Protein AF-A0AAW1L8Z1-F1 (afdb_monomer)

Mean predicted aligned error: 15.98 Å

Sequence (174 aa):
MNKLFKYNIVTLIELVESKPCLWNKTADCFKDKIEKQKAWKEVYTFLEEDFPQKEKKEQQKIGETITGKWQNIRDSFVKSLKKKSGQAAKKKYLYHDNLTFLLKVVQSDDTESSTDDSQNEQHSQINEPQDEDEVEVEIEVQAQRNVAAKLKDLKRGGKQQKNLDYKKKSIKEF

Nearest PDB structures (foldseek):
  6zpt-assembly3_C  TM=2.379E-01  e=3.835E+00  Homo sapiens

Organism: Popillia japonica (NCBI:txid7064)

Secondary structure (DSSP, 8-state):
------S-HHHHHHHHHT-HHHH-TTSGGGT-HHHHHHHHHHHHHHH-TTGGGS-HHHHHHHHHHHHHHHHHHHHHHHHHH---TTS--PPPPTTTTTTGGGHHHHHHHTS-------------------THHHHHHHHHHHHHHHHHHHHHHHHHGGGSSTTSSTTSSSSS--

Structure (mmCIF, N/CA/C/O backbone):
data_AF-A0AAW1L8Z1-F1
#
_entry.id   AF-A0AAW1L8Z1-F1
#
loop_
_atom_site.group_PDB
_atom_site.id
_atom_site.type_symbol
_atom_site.label_atom_id
_atom_site.label_alt_id
_atom_site.label_comp_id
_atom_site.label_asym_id
_atom_site.label_entity_id
_atom_site.label_seq_id
_atom_site.pdbx_PDB_ins_code
_atom_site.Cartn_x
_atom_site.Cartn_y
_atom_site.Cartn_z
_atom_site.occupancy
_atom_site.B_iso_or_equiv
_atom_site.auth_seq_id
_atom_site.auth_comp_id
_atom_site.auth_asym_id
_atom_site.auth_atom_id
_atom_site.pdbx_PDB_model_num
ATOM 1 N N . MET A 1 1 ? 12.489 -0.133 21.090 1.00 37.78 1 MET A N 1
ATOM 2 C CA . MET A 1 1 ? 11.663 -1.362 21.108 1.00 37.78 1 MET A CA 1
ATOM 3 C C . MET A 1 1 ? 11.164 -1.583 19.701 1.00 37.78 1 MET A C 1
ATOM 5 O O . MET A 1 1 ? 10.383 -0.767 19.224 1.00 37.78 1 MET A O 1
ATOM 9 N N . ASN A 1 2 ? 11.648 -2.634 19.048 1.00 42.09 2 ASN A N 1
ATOM 10 C CA . ASN A 1 2 ? 11.263 -2.974 17.683 1.00 42.09 2 ASN A CA 1
ATOM 11 C C . ASN A 1 2 ? 9.777 -3.331 17.694 1.00 42.09 2 ASN A C 1
ATOM 13 O O . ASN A 1 2 ? 9.375 -4.335 18.286 1.00 42.09 2 ASN A O 1
ATOM 17 N N . LYS A 1 3 ? 8.945 -2.455 17.128 1.00 58.81 3 LYS A N 1
ATOM 18 C CA . LYS A 1 3 ? 7.532 -2.760 16.926 1.00 58.81 3 LYS A CA 1
ATOM 19 C C . LYS A 1 3 ? 7.454 -3.723 15.757 1.00 58.81 3 LYS A C 1
ATOM 21 O O . LYS A 1 3 ? 7.476 -3.294 14.609 1.00 58.81 3 LYS A O 1
ATOM 26 N N . LEU A 1 4 ? 7.354 -5.008 16.080 1.00 73.94 4 LEU A N 1
ATOM 27 C CA . LEU A 1 4 ? 7.049 -6.039 15.103 1.00 73.94 4 LEU A CA 1
ATOM 28 C C . LEU A 1 4 ? 5.794 -5.621 14.330 1.00 73.94 4 LEU A C 1
ATOM 30 O O . LEU A 1 4 ? 4.753 -5.319 14.926 1.00 73.94 4 LEU A O 1
ATOM 34 N N . PHE A 1 5 ? 5.908 -5.561 13.006 1.00 85.56 5 PHE A N 1
ATOM 35 C CA . PHE A 1 5 ? 4.777 -5.238 12.152 1.00 85.56 5 PHE A CA 1
ATOM 36 C C . PHE A 1 5 ? 3.727 -6.344 12.283 1.00 85.56 5 PHE A C 1
ATOM 38 O O . PHE A 1 5 ? 3.989 -7.501 11.970 1.00 85.56 5 PHE A O 1
ATOM 45 N N . LYS A 1 6 ? 2.542 -5.994 12.793 1.00 88.25 6 LYS A N 1
ATOM 46 C CA . LYS A 1 6 ? 1.531 -6.987 13.186 1.00 88.25 6 LYS A CA 1
ATOM 47 C C . LYS A 1 6 ? 0.782 -7.640 12.019 1.00 88.25 6 LYS A C 1
ATOM 49 O O . LYS A 1 6 ? 0.063 -8.607 12.245 1.00 88.25 6 LYS A O 1
ATOM 54 N N . TYR A 1 7 ? 0.910 -7.112 10.802 1.00 90.75 7 TYR A N 1
ATOM 55 C CA . TYR A 1 7 ? 0.156 -7.573 9.635 1.00 90.75 7 TYR A CA 1
ATOM 56 C C . TYR A 1 7 ? 1.010 -8.429 8.700 1.00 90.75 7 TYR A C 1
ATOM 58 O O . TYR A 1 7 ? 2.231 -8.290 8.645 1.00 90.75 7 TYR A O 1
ATOM 66 N N . ASN A 1 8 ? 0.357 -9.282 7.910 1.00 91.50 8 ASN A N 1
ATOM 67 C CA . ASN A 1 8 ? 1.044 -10.074 6.899 1.00 91.50 8 ASN A CA 1
ATOM 68 C C . ASN A 1 8 ? 1.530 -9.176 5.746 1.00 91.50 8 ASN A C 1
ATOM 70 O O . ASN A 1 8 ? 0.738 -8.499 5.088 1.00 91.50 8 ASN A O 1
ATOM 74 N N . ILE A 1 9 ? 2.841 -9.189 5.499 1.00 92.38 9 ILE A N 1
ATOM 75 C CA . ILE A 1 9 ? 3.482 -8.360 4.473 1.00 92.38 9 ILE A CA 1
ATOM 76 C C . ILE A 1 9 ? 3.023 -8.750 3.063 1.00 92.38 9 ILE A C 1
ATOM 78 O O . ILE A 1 9 ? 2.773 -7.868 2.247 1.00 92.38 9 ILE A O 1
ATOM 82 N N . VAL A 1 10 ? 2.867 -10.044 2.778 1.00 92.94 10 VAL A N 1
ATOM 83 C CA . VAL A 1 10 ? 2.411 -10.520 1.463 1.00 92.94 10 VAL A CA 1
ATOM 84 C C . VAL A 1 10 ? 1.003 -10.003 1.178 1.00 92.94 10 VAL A C 1
ATOM 86 O O . VAL A 1 10 ? 0.771 -9.433 0.117 1.00 92.94 10 VAL A O 1
ATOM 89 N N . THR A 1 11 ? 0.104 -10.079 2.163 1.00 93.69 11 THR A N 1
ATOM 90 C CA . THR A 1 11 ? -1.257 -9.535 2.046 1.00 93.69 11 THR A CA 1
ATOM 91 C C . THR A 1 11 ? -1.250 -8.024 1.807 1.00 93.69 11 THR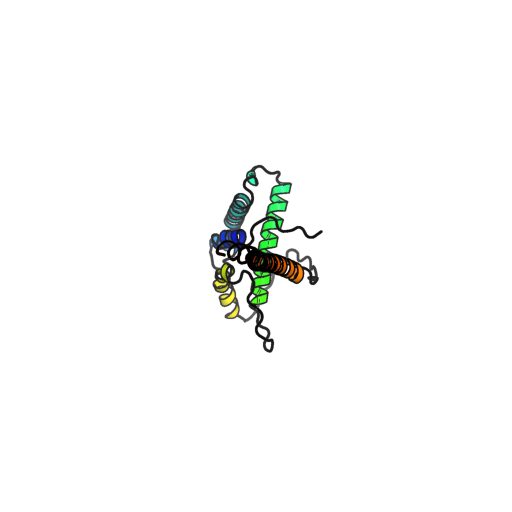 A C 1
ATOM 93 O O . THR A 1 11 ? -2.002 -7.534 0.970 1.00 93.69 11 THR A O 1
ATOM 96 N N . LEU A 1 12 ? -0.382 -7.269 2.491 1.00 94.94 12 LEU A N 1
ATOM 97 C CA . LEU A 1 12 ? -0.225 -5.836 2.224 1.00 94.94 12 LEU A CA 1
ATOM 98 C C . LEU A 1 12 ? 0.200 -5.577 0.769 1.00 94.94 12 LEU A C 1
ATOM 100 O O . LEU A 1 12 ? -0.365 -4.697 0.122 1.00 94.94 12 LEU A O 1
ATOM 104 N N . ILE A 1 13 ? 1.172 -6.336 0.255 1.00 94.56 13 ILE A N 1
ATOM 105 C CA . ILE A 1 13 ? 1.664 -6.180 -1.120 1.00 94.56 13 ILE A CA 1
ATOM 106 C C . ILE A 1 13 ? 0.547 -6.465 -2.131 1.00 94.56 13 ILE A C 1
ATOM 108 O O . ILE A 1 13 ? 0.326 -5.641 -3.014 1.00 94.56 13 ILE A O 1
ATOM 112 N N . GLU A 1 14 ? -0.196 -7.561 -1.969 1.00 94.25 14 GLU A N 1
ATOM 113 C CA . GLU A 1 14 ? -1.307 -7.942 -2.858 1.00 94.25 14 GLU A CA 1
ATOM 114 C C . GLU A 1 14 ? -2.431 -6.890 -2.867 1.00 94.25 14 GLU A C 1
ATOM 116 O O . GLU A 1 14 ? -2.956 -6.517 -3.921 1.00 94.25 14 GLU A O 1
ATOM 121 N N . LEU A 1 15 ? -2.781 -6.348 -1.695 1.00 94.88 15 LEU A N 1
ATOM 122 C CA . LEU A 1 15 ? -3.788 -5.292 -1.587 1.00 94.88 15 LEU A CA 1
ATOM 123 C C . LEU A 1 15 ? -3.347 -4.012 -2.296 1.00 94.88 15 LEU A C 1
ATOM 125 O O . LEU A 1 15 ? -4.159 -3.380 -2.976 1.00 94.88 15 LEU A O 1
ATOM 129 N N . VAL A 1 16 ? -2.078 -3.625 -2.154 1.00 94.12 16 VAL A N 1
ATOM 130 C CA . VAL A 1 16 ? -1.540 -2.446 -2.837 1.00 94.12 16 VAL A CA 1
ATOM 131 C C . VAL A 1 16 ? -1.437 -2.690 -4.341 1.00 94.12 16 VAL A C 1
ATOM 133 O O . VAL A 1 16 ? -1.832 -1.816 -5.109 1.00 94.12 16 VAL A O 1
ATOM 136 N N . GLU A 1 17 ? -0.996 -3.872 -4.777 1.00 93.94 17 GLU A N 1
ATOM 137 C CA . GLU A 1 17 ? -0.937 -4.263 -6.191 1.00 93.94 17 GLU A CA 1
ATOM 138 C C . GLU A 1 17 ? -2.296 -4.078 -6.880 1.00 93.94 17 GLU A C 1
ATOM 140 O O . GLU A 1 17 ? -2.368 -3.448 -7.938 1.00 93.94 17 GLU A O 1
ATOM 145 N N . SER A 1 18 ? -3.383 -4.512 -6.227 1.00 93.25 18 SER A N 1
ATOM 146 C CA . SER A 1 18 ? -4.757 -4.375 -6.738 1.00 93.25 18 SER A CA 1
ATOM 147 C C . SER A 1 18 ? -5.228 -2.924 -6.935 1.00 93.25 18 SER A C 1
ATOM 149 O O . SER A 1 18 ? -6.221 -2.680 -7.623 1.00 93.25 18 SER A O 1
ATOM 151 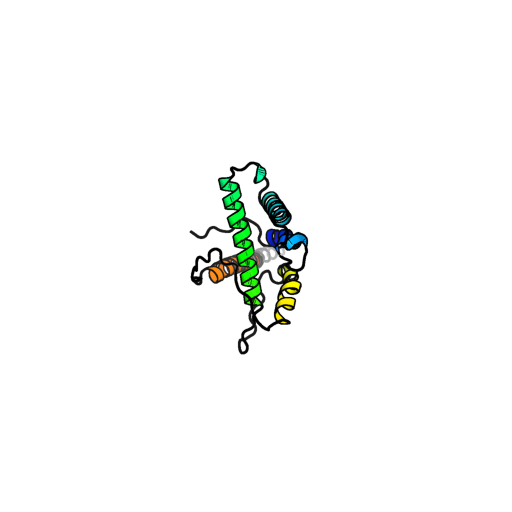N N . LYS A 1 19 ? -4.529 -1.947 -6.343 1.00 92.94 19 LYS A N 1
ATOM 152 C CA . LYS A 1 19 ? -4.896 -0.526 -6.308 1.00 92.94 19 LYS A CA 1
ATOM 153 C C . LYS A 1 19 ? -3.839 0.325 -7.029 1.00 92.94 19 LYS A C 1
ATOM 155 O O . LYS A 1 19 ? -2.976 0.922 -6.379 1.00 92.94 19 LYS A O 1
ATOM 160 N N . PRO A 1 20 ? -3.907 0.459 -8.369 1.00 89.44 20 PRO A N 1
ATOM 161 C CA . PRO A 1 20 ? -2.894 1.173 -9.153 1.00 89.44 20 PRO A CA 1
ATOM 162 C C . PRO A 1 20 ? -2.737 2.650 -8.767 1.00 89.44 20 PRO A C 1
ATOM 164 O O . PRO A 1 20 ? -1.646 3.193 -8.909 1.00 89.44 20 PRO A O 1
ATOM 167 N N . CYS A 1 21 ? -3.757 3.292 -8.188 1.00 90.94 21 CYS A N 1
ATOM 168 C CA . CYS A 1 21 ? -3.655 4.663 -7.672 1.00 90.94 21 CYS A CA 1
ATOM 169 C C . CYS A 1 21 ? -2.586 4.832 -6.576 1.00 90.94 21 CYS A C 1
ATOM 171 O O . CYS A 1 21 ? -2.119 5.948 -6.347 1.00 90.94 21 CYS A O 1
ATOM 173 N N . LEU A 1 22 ? -2.171 3.748 -5.908 1.00 91.25 22 LEU A N 1
ATOM 174 C CA . LEU A 1 22 ? -1.185 3.786 -4.827 1.00 91.25 22 LEU A CA 1
ATOM 175 C C . LEU A 1 22 ? 0.264 3.687 -5.314 1.00 91.25 22 LEU A C 1
ATOM 177 O O . LEU A 1 22 ? 1.163 4.247 -4.682 1.00 91.25 22 LEU A O 1
ATOM 181 N N . TRP A 1 23 ? 0.509 2.988 -6.422 1.00 89.88 23 TRP A N 1
ATOM 182 C CA . TRP A 1 23 ? 1.867 2.6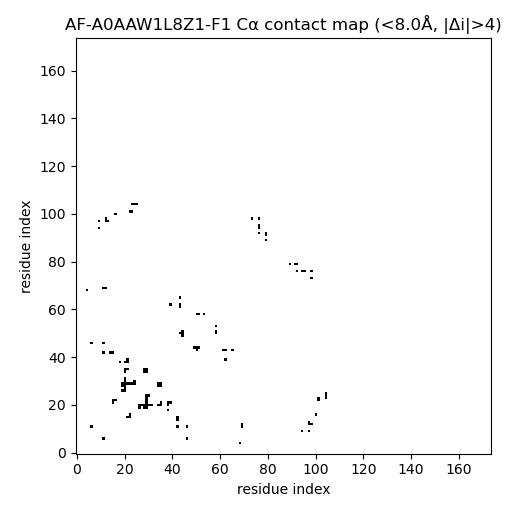41 -6.854 1.00 89.88 23 TRP A CA 1
ATOM 183 C C . TRP A 1 23 ? 2.167 2.980 -8.312 1.00 89.88 23 TRP A C 1
ATOM 185 O O . TRP A 1 23 ? 3.326 3.223 -8.650 1.00 89.88 23 TRP A O 1
ATOM 195 N N . ASN A 1 24 ? 1.154 3.016 -9.175 1.00 87.50 24 ASN A N 1
ATOM 196 C CA . ASN A 1 24 ? 1.344 3.203 -10.599 1.00 87.50 24 ASN A CA 1
ATOM 197 C C . ASN A 1 24 ? 1.276 4.687 -10.974 1.00 87.50 24 ASN A C 1
ATOM 199 O O . ASN A 1 24 ? 0.196 5.230 -11.178 1.00 87.50 24 ASN A O 1
ATOM 203 N N . LYS A 1 25 ? 2.438 5.331 -11.122 1.00 83.50 25 LYS A N 1
ATOM 204 C CA . LYS A 1 25 ? 2.534 6.746 -11.520 1.00 83.50 25 LYS A CA 1
ATOM 205 C C . LYS A 1 25 ? 1.928 7.042 -12.899 1.00 83.50 25 LYS A C 1
ATOM 207 O O . LYS A 1 25 ? 1.539 8.181 -13.139 1.00 83.50 25 LYS A O 1
ATOM 212 N N . THR A 1 26 ? 1.872 6.051 -13.793 1.00 82.88 26 THR A N 1
ATOM 213 C CA . THR A 1 26 ? 1.330 6.222 -15.151 1.00 82.88 26 THR A CA 1
ATOM 214 C C . THR A 1 26 ? -0.193 6.121 -15.193 1.00 82.88 26 THR A C 1
ATOM 216 O O . THR A 1 26 ? -0.794 6.462 -16.205 1.00 82.88 26 THR A O 1
ATOM 219 N N . ALA A 1 27 ? -0.834 5.680 -14.105 1.00 83.38 27 ALA A N 1
ATOM 220 C CA . ALA A 1 27 ? -2.285 5.625 -14.018 1.00 83.38 27 ALA A CA 1
ATOM 221 C C . ALA A 1 27 ? -2.872 7.012 -13.721 1.00 83.38 27 ALA A C 1
ATOM 223 O O . ALA A 1 27 ? -2.404 7.716 -12.826 1.00 83.38 27 ALA A O 1
ATOM 224 N N . ASP A 1 28 ? -3.962 7.376 -14.395 1.00 81.38 28 ASP A N 1
ATOM 225 C CA . ASP A 1 28 ? -4.634 8.667 -14.184 1.00 81.38 28 ASP A CA 1
ATOM 226 C C . ASP A 1 28 ? -5.111 8.849 -12.735 1.00 81.38 28 ASP A C 1
ATOM 228 O O . ASP A 1 28 ? -4.977 9.925 -12.147 1.00 81.38 28 ASP A O 1
ATOM 232 N N . CYS A 1 29 ? -5.562 7.760 -12.107 1.00 82.56 29 CYS A N 1
ATOM 233 C CA . CYS A 1 29 ? -5.989 7.735 -10.709 1.00 82.56 29 CYS A CA 1
ATOM 234 C C . CYS A 1 29 ? -4.853 8.008 -9.708 1.00 82.56 29 CYS A C 1
ATOM 236 O O . CYS A 1 29 ? -5.120 8.293 -8.544 1.00 82.56 29 CYS A O 1
ATOM 238 N N . PHE A 1 30 ? -3.584 7.967 -10.130 1.00 84.19 30 PHE A N 1
ATOM 239 C CA . PHE A 1 30 ? -2.460 8.345 -9.275 1.00 84.19 30 PHE A CA 1
ATOM 240 C C . PHE A 1 30 ? -2.398 9.857 -9.030 1.00 84.19 30 PHE A C 1
ATOM 242 O O . PHE A 1 30 ? -1.879 10.298 -8.004 1.00 84.19 30 PHE A O 1
ATOM 249 N N . LYS A 1 31 ? -2.920 10.681 -9.940 1.00 84.75 31 LYS A N 1
ATOM 250 C CA . LYS A 1 31 ? -2.960 12.140 -9.744 1.00 84.75 31 LYS A CA 1
ATOM 251 C C . LYS A 1 31 ? -4.093 12.555 -8.802 1.00 84.75 31 LYS A C 1
ATOM 253 O O . LYS A 1 31 ? -4.027 13.628 -8.203 1.00 84.75 31 LYS A O 1
ATOM 258 N N . ASP A 1 32 ? -5.084 11.687 -8.618 1.00 90.06 32 ASP A N 1
ATOM 259 C CA . ASP A 1 32 ? -6.240 11.948 -7.774 1.00 90.06 32 ASP A CA 1
ATOM 260 C C . ASP A 1 32 ? -5.952 11.633 -6.293 1.00 90.06 32 ASP A C 1
ATOM 262 O O . ASP A 1 32 ? -5.709 10.494 -5.878 1.00 90.06 32 ASP A O 1
ATOM 266 N N . LYS A 1 33 ? -5.986 12.683 -5.467 1.00 89.88 33 LYS A N 1
ATOM 267 C CA . LYS A 1 33 ? -5.794 12.582 -4.015 1.00 89.88 33 LYS A CA 1
ATOM 268 C C . LYS A 1 33 ? -6.949 11.846 -3.331 1.00 89.88 33 LYS A C 1
ATOM 270 O O . LYS A 1 33 ? -6.712 11.168 -2.333 1.00 89.88 33 LYS A O 1
ATOM 275 N N . ILE A 1 34 ? -8.170 11.976 -3.845 1.00 91.38 34 ILE A N 1
ATOM 276 C CA . ILE A 1 34 ? -9.377 11.372 -3.274 1.00 91.38 34 ILE A CA 1
ATOM 277 C C . ILE A 1 34 ? -9.333 9.859 -3.485 1.00 91.38 34 ILE A C 1
ATOM 279 O O . ILE A 1 34 ? -9.485 9.102 -2.525 1.00 91.38 34 ILE A O 1
ATOM 283 N N . GLU A 1 35 ? -9.025 9.413 -4.703 1.00 90.81 35 GLU A N 1
ATOM 284 C CA . GLU A 1 35 ? -8.892 7.984 -5.017 1.00 90.81 35 GLU A CA 1
ATOM 285 C C . GLU A 1 35 ? -7.751 7.326 -4.232 1.00 90.81 35 GLU A C 1
ATOM 287 O O . GLU A 1 35 ? -7.910 6.220 -3.717 1.00 90.81 35 GLU A O 1
ATOM 292 N N . LYS A 1 36 ? -6.625 8.026 -4.032 1.00 91.25 36 LYS A N 1
ATOM 293 C CA . LYS A 1 36 ? -5.539 7.554 -3.156 1.00 91.25 36 LYS A CA 1
ATOM 294 C C . LYS A 1 36 ? -5.986 7.366 -1.710 1.00 91.25 36 LYS A C 1
ATOM 296 O O . LYS A 1 36 ? -5.691 6.338 -1.103 1.00 91.25 36 LYS A O 1
ATOM 301 N N . GLN A 1 37 ? -6.684 8.351 -1.146 1.00 91.62 37 GLN A N 1
ATOM 302 C CA . GLN A 1 37 ? -7.188 8.262 0.226 1.00 91.62 37 GLN A CA 1
ATOM 303 C C . GLN A 1 37 ? -8.202 7.126 0.380 1.00 91.62 37 GLN A C 1
ATOM 305 O O . GLN A 1 37 ? -8.137 6.373 1.352 1.00 91.62 37 GLN A O 1
ATOM 310 N N . LYS A 1 38 ? -9.107 6.971 -0.589 1.00 93.19 38 LYS A N 1
ATOM 311 C CA . LYS A 1 38 ? -10.097 5.892 -0.617 1.00 93.19 38 LYS A CA 1
ATOM 312 C C . LYS A 1 38 ? -9.427 4.521 -0.694 1.00 93.19 38 LYS A C 1
ATOM 314 O O . LYS A 1 38 ? -9.727 3.650 0.119 1.00 93.19 38 LYS A O 1
ATOM 319 N N . ALA A 1 39 ? -8.467 4.363 -1.597 1.00 94.56 39 ALA A N 1
ATOM 320 C CA . ALA A 1 39 ? -7.710 3.132 -1.754 1.00 94.56 39 ALA A CA 1
ATOM 321 C C . ALA A 1 39 ? -6.954 2.752 -0.477 1.00 94.56 39 ALA A C 1
ATOM 323 O O . ALA A 1 39 ? -7.042 1.608 -0.038 1.00 94.56 39 ALA A O 1
ATOM 324 N N . TRP A 1 40 ? -6.281 3.704 0.175 1.00 95.00 40 TRP A N 1
ATOM 325 C CA . TRP A 1 40 ? -5.637 3.455 1.466 1.00 95.00 40 TRP A CA 1
ATOM 326 C C . TRP A 1 40 ? -6.635 3.071 2.555 1.00 95.00 40 TRP A C 1
ATOM 328 O O . TRP A 1 40 ? -6.393 2.124 3.297 1.00 95.00 40 TRP A O 1
ATOM 338 N N . LYS A 1 41 ? -7.783 3.751 2.625 1.00 93.12 41 LYS A N 1
ATOM 339 C CA . LYS A 1 41 ? -8.833 3.431 3.597 1.00 93.12 41 LYS A CA 1
ATOM 340 C C . LYS A 1 41 ? -9.345 1.998 3.440 1.00 93.12 41 LYS A C 1
ATOM 342 O O . LYS A 1 41 ? -9.550 1.318 4.443 1.00 93.12 41 LYS A O 1
ATOM 347 N N . GLU A 1 42 ? -9.516 1.529 2.208 1.00 94.00 42 GLU A N 1
ATOM 348 C CA . GLU A 1 42 ? -9.866 0.133 1.931 1.00 94.00 42 GLU A CA 1
ATOM 349 C C . GLU A 1 42 ? -8.772 -0.838 2.396 1.00 94.00 42 GLU A C 1
ATOM 351 O O . GLU A 1 42 ? -9.090 -1.843 3.023 1.00 94.00 42 GLU A O 1
ATOM 356 N N . VAL A 1 43 ? -7.491 -0.528 2.149 1.00 94.75 43 VAL A N 1
ATOM 357 C CA . VAL A 1 43 ? -6.362 -1.350 2.631 1.00 94.75 43 VAL A CA 1
ATOM 358 C C . VAL A 1 43 ? -6.363 -1.430 4.159 1.00 94.75 43 VAL A C 1
ATOM 360 O O . VAL A 1 43 ? -6.242 -2.520 4.713 1.00 94.75 43 VAL A O 1
ATOM 363 N N . TYR A 1 44 ? -6.542 -0.300 4.848 1.00 93.50 44 TYR A N 1
ATOM 364 C CA . TYR A 1 44 ? -6.579 -0.270 6.312 1.00 93.50 44 TYR A CA 1
ATOM 365 C C . TYR A 1 44 ? -7.748 -1.075 6.869 1.00 93.50 44 TYR A C 1
ATOM 367 O O . TYR A 1 44 ? -7.561 -1.839 7.805 1.00 93.50 44 TYR A O 1
ATOM 375 N N . THR A 1 45 ? -8.928 -0.939 6.261 1.00 93.44 45 THR A N 1
ATOM 376 C CA . THR A 1 45 ? -10.138 -1.665 6.675 1.00 93.44 45 THR A CA 1
ATOM 377 C C . THR A 1 45 ? -10.003 -3.170 6.442 1.00 93.44 45 THR A C 1
ATOM 379 O O . THR A 1 45 ? -10.523 -3.959 7.219 1.00 93.44 45 THR A O 1
ATOM 382 N N . PHE A 1 46 ? -9.289 -3.586 5.392 1.00 93.94 46 PHE A N 1
ATOM 383 C CA . PHE A 1 46 ? -9.042 -5.003 5.131 1.00 93.94 46 PHE A CA 1
ATOM 384 C C . PHE A 1 46 ? -8.045 -5.611 6.124 1.00 93.94 46 PHE A C 1
ATOM 386 O O . PHE A 1 46 ? -8.217 -6.744 6.564 1.00 93.94 46 PHE A O 1
ATOM 393 N N . LEU A 1 47 ? -6.984 -4.875 6.465 1.00 90.88 47 LEU A N 1
ATOM 394 C CA . LEU A 1 47 ? -5.964 -5.347 7.405 1.00 90.88 47 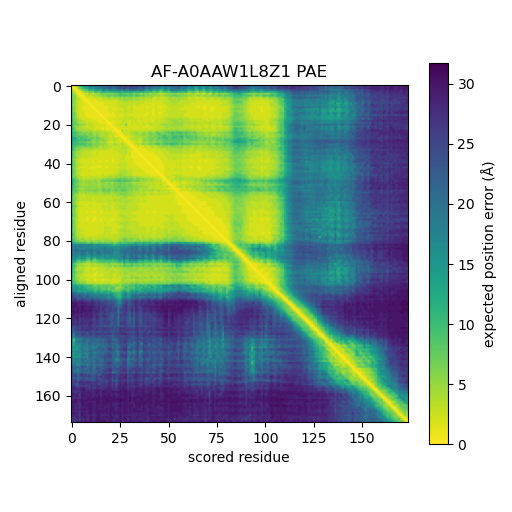LEU A CA 1
ATOM 395 C C . LEU A 1 47 ? -6.431 -5.281 8.862 1.00 90.88 47 LEU A C 1
ATOM 397 O O . LEU A 1 47 ? -5.964 -6.059 9.690 1.00 90.88 47 LEU A O 1
ATOM 401 N N . GLU A 1 48 ? -7.338 -4.361 9.169 1.00 91.00 48 GLU A N 1
ATOM 402 C CA . GLU A 1 48 ? -7.864 -4.119 10.502 1.00 91.00 48 GLU A CA 1
ATOM 403 C C . GLU A 1 48 ? -9.389 -3.942 10.414 1.00 91.00 48 GLU A C 1
ATOM 405 O O . GLU A 1 48 ? -9.888 -2.859 10.110 1.00 91.00 48 GLU A O 1
ATOM 410 N N . GLU A 1 49 ? -10.139 -5.012 10.681 1.00 89.06 49 GLU A N 1
ATOM 411 C CA . GLU A 1 49 ? -11.602 -5.051 10.518 1.00 89.06 49 GLU A CA 1
ATOM 412 C C . GLU A 1 49 ? -12.331 -3.983 11.356 1.00 89.06 49 GLU A C 1
ATOM 414 O O . GLU A 1 49 ? -13.320 -3.395 10.915 1.00 89.06 49 GLU A O 1
ATOM 419 N N . ASP A 1 50 ? -11.808 -3.664 12.543 1.00 88.56 50 ASP A N 1
ATOM 420 C CA . ASP A 1 50 ? -12.357 -2.648 13.442 1.00 88.56 50 ASP A CA 1
ATOM 421 C C . ASP A 1 50 ? -11.828 -1.229 13.164 1.00 88.56 50 ASP A C 1
ATOM 423 O O . ASP A 1 50 ? -12.238 -0.278 13.832 1.00 88.56 50 ASP A O 1
ATOM 427 N N . PHE A 1 51 ? -10.990 -1.034 12.136 1.00 89.44 51 PHE A N 1
ATOM 428 C CA . PHE A 1 51 ? -10.485 0.278 11.712 1.00 89.44 51 PHE A CA 1
ATOM 429 C C . PHE A 1 51 ? -11.547 1.394 11.660 1.00 89.44 51 PHE A C 1
ATOM 431 O O . PHE A 1 51 ? -11.298 2.451 12.245 1.00 89.44 51 PHE A O 1
ATOM 438 N N . PRO A 1 52 ? -12.729 1.220 11.026 1.00 87.94 52 PRO A N 1
ATOM 439 C CA . PRO A 1 52 ? -13.734 2.283 10.962 1.00 87.94 52 PRO A CA 1
ATOM 440 C C . PRO A 1 52 ? -14.365 2.624 12.320 1.00 87.94 52 PRO A C 1
ATOM 442 O O . PRO A 1 52 ? -14.935 3.706 12.455 1.00 87.94 52 PRO A O 1
ATOM 445 N N . GLN A 1 53 ? -14.273 1.731 13.310 1.00 91.06 53 GLN A N 1
ATOM 446 C CA . GLN A 1 53 ? -14.826 1.924 14.654 1.00 91.06 53 GLN A CA 1
ATOM 447 C C . GLN A 1 53 ? -13.817 2.543 15.634 1.00 91.06 53 GLN A C 1
ATOM 449 O O . GLN A 1 53 ? -14.217 3.061 16.675 1.00 91.06 53 GLN A O 1
ATOM 454 N N . LYS A 1 54 ? -12.519 2.523 15.304 1.00 90.31 54 LYS A N 1
ATOM 455 C CA . LYS A 1 54 ? -11.454 3.082 16.149 1.00 90.31 54 LYS A CA 1
ATOM 456 C C . LYS A 1 54 ? -11.482 4.607 16.218 1.00 90.31 54 LYS A C 1
ATOM 458 O O . LYS A 1 54 ? -12.003 5.286 15.331 1.00 90.31 54 LYS A O 1
ATOM 463 N N . GLU A 1 55 ? -10.842 5.165 17.246 1.00 93.25 55 GLU A N 1
ATOM 464 C CA . GLU A 1 55 ? -10.679 6.615 17.380 1.00 93.25 55 GLU A CA 1
ATOM 465 C C . GLU A 1 55 ? -9.812 7.175 16.238 1.00 93.25 55 GLU A C 1
ATOM 467 O O . GLU A 1 55 ? -8.864 6.535 15.781 1.00 93.25 55 GLU A O 1
ATOM 472 N N . LYS A 1 56 ? -10.063 8.422 15.819 1.00 91.06 56 LYS A N 1
ATOM 473 C CA . LYS A 1 56 ? -9.272 9.112 14.781 1.00 91.06 56 LYS A CA 1
ATOM 474 C C . LYS A 1 56 ? -7.759 9.034 15.016 1.00 91.06 56 LYS A C 1
ATOM 476 O O . LYS A 1 56 ? -7.007 8.835 14.068 1.00 91.06 56 LYS A O 1
ATOM 481 N N . LYS A 1 57 ? -7.307 9.160 16.270 1.00 92.31 57 LYS A N 1
ATOM 482 C CA . LYS A 1 57 ? -5.881 9.054 16.627 1.00 92.31 57 LYS A CA 1
ATOM 483 C C . LYS A 1 57 ? -5.312 7.663 16.358 1.00 92.31 57 LYS A C 1
ATOM 485 O O . LYS A 1 57 ? -4.165 7.536 15.938 1.00 92.31 57 LYS A O 1
ATOM 490 N N . GLU A 1 58 ? -6.089 6.620 16.615 1.00 91.19 58 GLU A N 1
ATOM 491 C CA . GLU A 1 58 ? -5.676 5.242 16.359 1.00 91.19 58 GLU A CA 1
ATOM 492 C C . GLU A 1 58 ? -5.702 4.925 14.868 1.00 91.19 58 GLU A C 1
ATOM 494 O O . GLU A 1 58 ? -4.744 4.348 14.359 1.00 91.19 58 GLU A O 1
ATOM 499 N N . GLN A 1 59 ? -6.737 5.379 14.153 1.00 90.94 59 GLN A N 1
ATOM 500 C CA . GLN A 1 59 ? -6.808 5.278 12.694 1.00 90.94 59 GLN A CA 1
ATOM 501 C C . GLN A 1 59 ? -5.588 5.930 12.035 1.00 90.94 59 GLN A C 1
ATOM 503 O O . GLN A 1 59 ? -4.978 5.339 11.145 1.00 90.94 59 GLN A O 1
ATOM 508 N N . GLN A 1 60 ? -5.187 7.114 12.512 1.00 91.81 60 GLN A N 1
ATOM 509 C CA . GLN A 1 60 ? -3.987 7.793 12.035 1.00 91.81 60 GLN A CA 1
ATOM 510 C C . GLN A 1 60 ? -2.727 6.951 12.277 1.00 91.81 60 GLN A C 1
ATOM 512 O O . GLN A 1 60 ? -1.977 6.704 11.337 1.00 91.81 60 GLN A O 1
ATOM 517 N N . LYS A 1 61 ? -2.520 6.441 13.499 1.00 91.94 61 LYS A N 1
ATOM 518 C CA . LYS A 1 61 ? -1.357 5.593 13.822 1.00 91.94 61 LYS A CA 1
ATOM 519 C C . LYS A 1 61 ? -1.299 4.323 12.973 1.00 91.94 61 LYS A C 1
ATOM 521 O O . LYS A 1 61 ? -0.217 3.911 12.556 1.00 91.94 61 LYS A O 1
ATOM 526 N N . ILE A 1 62 ? -2.444 3.687 12.734 1.00 91.62 62 ILE A N 1
ATOM 527 C CA . ILE A 1 62 ? -2.543 2.496 11.884 1.00 91.62 62 ILE A CA 1
ATOM 528 C C . ILE A 1 62 ? -2.177 2.857 10.445 1.00 91.62 62 ILE A C 1
ATOM 530 O O . ILE A 1 62 ? -1.348 2.176 9.844 1.00 91.62 62 ILE A O 1
ATOM 534 N N . GLY A 1 63 ? -2.727 3.959 9.930 1.00 92.50 63 GLY A N 1
ATOM 535 C CA . GLY A 1 63 ? -2.425 4.449 8.590 1.00 92.50 63 GLY A CA 1
ATOM 536 C C . GLY A 1 63 ? -0.941 4.759 8.392 1.00 92.50 63 GLY A C 1
ATOM 537 O O . GLY A 1 63 ? -0.350 4.303 7.414 1.00 92.50 63 GLY A O 1
ATOM 538 N N . GLU A 1 64 ? -0.317 5.459 9.343 1.00 92.75 64 GLU A N 1
ATOM 539 C CA . GLU A 1 64 ? 1.124 5.750 9.346 1.00 92.75 64 GLU A CA 1
ATOM 540 C C . GLU A 1 64 ? 1.960 4.464 9.383 1.00 92.75 64 GLU A C 1
ATOM 542 O O . GLU A 1 64 ? 2.906 4.315 8.613 1.00 92.75 64 GLU A O 1
ATOM 547 N N . THR A 1 65 ? 1.575 3.497 10.220 1.00 92.69 65 THR A N 1
ATOM 548 C CA . THR A 1 65 ? 2.292 2.219 10.354 1.00 92.69 65 THR A CA 1
ATOM 549 C C . THR A 1 65 ? 2.226 1.394 9.067 1.00 92.69 65 THR A C 1
ATOM 551 O O . THR A 1 65 ? 3.246 0.890 8.599 1.00 92.69 65 THR A O 1
ATOM 554 N N . ILE A 1 66 ? 1.035 1.252 8.478 1.00 93.56 66 ILE A N 1
ATOM 555 C CA . ILE A 1 66 ? 0.825 0.462 7.257 1.00 93.56 66 ILE A CA 1
ATOM 556 C C . ILE A 1 66 ? 1.498 1.138 6.059 1.00 93.56 66 ILE A C 1
ATOM 558 O O . ILE A 1 66 ? 2.238 0.488 5.318 1.00 93.56 66 ILE A O 1
ATOM 562 N N . THR A 1 67 ? 1.286 2.446 5.890 1.00 93.62 67 THR A N 1
ATOM 563 C CA . THR A 1 67 ? 1.867 3.205 4.774 1.00 93.62 67 THR A CA 1
ATOM 564 C C . THR A 1 67 ? 3.386 3.248 4.866 1.00 93.62 67 THR A C 1
ATOM 566 O O . THR A 1 67 ? 4.058 3.003 3.865 1.00 93.62 67 THR A O 1
ATOM 569 N N . GLY A 1 68 ? 3.932 3.494 6.060 1.00 93.44 68 GLY A N 1
ATOM 570 C CA . GLY A 1 68 ? 5.374 3.491 6.294 1.00 93.44 68 GLY A CA 1
ATOM 571 C C . GLY A 1 68 ? 5.997 2.127 6.003 1.00 93.44 68 GLY A C 1
ATOM 572 O O . GLY A 1 68 ? 7.010 2.047 5.311 1.00 93.44 68 GLY A O 1
ATOM 573 N N . LYS A 1 69 ? 5.355 1.024 6.423 1.00 93.12 69 LYS A N 1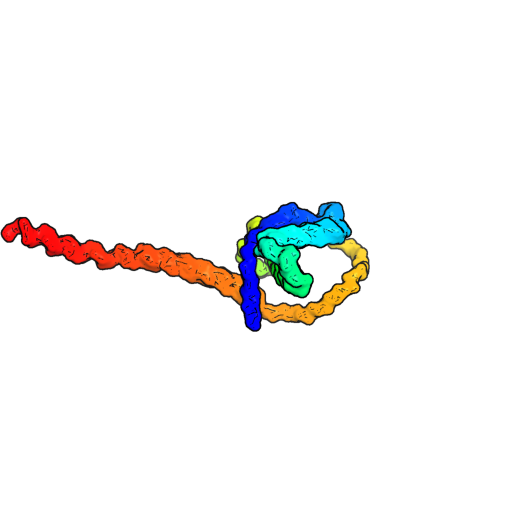
ATOM 574 C CA . LYS A 1 69 ? 5.866 -0.318 6.102 1.00 93.12 69 LYS A CA 1
ATOM 575 C C . LYS A 1 69 ? 5.860 -0.579 4.594 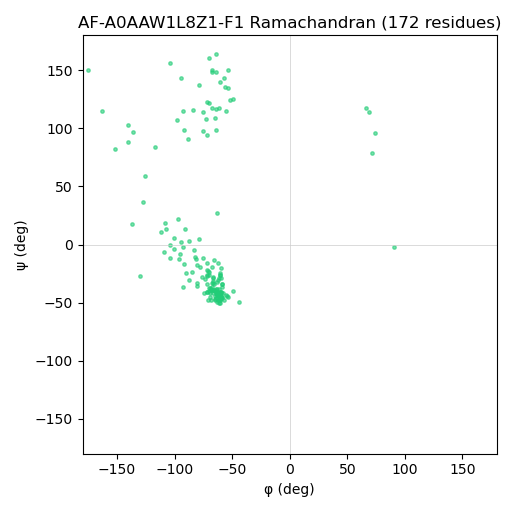1.00 93.12 69 LYS A C 1
ATOM 577 O O . LYS A 1 69 ? 6.847 -1.099 4.078 1.00 93.12 69 LYS A O 1
ATOM 582 N N . TRP A 1 70 ? 4.806 -0.182 3.875 1.00 94.62 70 TRP A N 1
ATOM 583 C CA . TRP A 1 70 ? 4.772 -0.272 2.410 1.00 94.62 70 TRP A CA 1
ATOM 584 C C . TRP A 1 70 ? 5.899 0.535 1.748 1.00 94.62 70 TRP A C 1
ATOM 586 O O . TRP A 1 70 ? 6.586 0.012 0.869 1.00 94.62 70 TRP A O 1
ATOM 596 N N . GLN A 1 71 ? 6.122 1.781 2.183 1.00 91.88 71 GLN A N 1
ATOM 597 C CA . GLN A 1 71 ? 7.217 2.618 1.684 1.00 91.88 71 GLN A CA 1
ATOM 598 C C . GLN A 1 71 ? 8.571 1.926 1.877 1.00 91.88 71 GLN A C 1
ATOM 600 O O . GLN A 1 71 ? 9.314 1.771 0.910 1.00 91.88 71 GLN A O 1
ATOM 605 N N . ASN A 1 72 ? 8.838 1.397 3.074 1.00 90.50 72 ASN A N 1
ATOM 606 C CA . ASN A 1 72 ? 10.088 0.698 3.377 1.00 90.50 72 ASN A CA 1
ATOM 607 C C . ASN A 1 72 ? 10.288 -0.549 2.500 1.00 90.50 72 ASN A C 1
ATOM 609 O O . ASN A 1 72 ? 11.389 -0.773 1.989 1.00 90.50 72 ASN A O 1
ATOM 613 N N . ILE A 1 73 ? 9.233 -1.347 2.287 1.00 92.31 73 ILE A N 1
ATOM 614 C CA . ILE A 1 73 ? 9.262 -2.533 1.413 1.00 92.31 73 ILE A CA 1
ATOM 615 C C . ILE A 1 73 ? 9.597 -2.129 -0.025 1.00 92.31 73 ILE A C 1
ATOM 617 O O . ILE A 1 73 ? 10.504 -2.698 -0.639 1.00 92.31 73 ILE A O 1
ATOM 621 N N . ARG A 1 74 ? 8.888 -1.129 -0.560 1.00 90.38 74 ARG A N 1
ATOM 622 C CA . ARG A 1 74 ? 9.092 -0.634 -1.923 1.00 90.38 74 ARG A CA 1
ATOM 623 C C . ARG A 1 74 ? 10.508 -0.102 -2.109 1.00 90.38 74 ARG A C 1
ATOM 625 O O . ARG A 1 74 ? 11.171 -0.457 -3.081 1.00 90.38 74 ARG A O 1
ATOM 632 N N . ASP A 1 75 ? 10.982 0.717 -1.181 1.00 88.25 75 ASP A N 1
ATOM 633 C CA . ASP A 1 75 ? 12.293 1.352 -1.277 1.00 88.25 75 ASP A CA 1
ATOM 634 C C . ASP A 1 75 ? 13.419 0.317 -1.151 1.00 88.25 75 ASP A C 1
ATOM 636 O O . ASP A 1 75 ? 14.391 0.361 -1.907 1.00 88.25 75 ASP A O 1
ATOM 640 N N . SER A 1 76 ? 13.258 -0.675 -0.269 1.00 88.81 76 SER A N 1
ATOM 641 C CA . SER A 1 76 ? 14.163 -1.829 -0.163 1.00 88.81 76 SER A CA 1
ATOM 642 C C . SER A 1 76 ? 14.217 -2.630 -1.462 1.00 88.81 76 SER A C 1
ATOM 644 O O . SER A 1 76 ? 15.301 -2.981 -1.937 1.00 88.81 76 SER A O 1
ATOM 646 N N . PHE A 1 77 ? 13.061 -2.868 -2.085 1.00 89.50 77 PHE A N 1
ATOM 647 C CA . PHE A 1 77 ? 12.986 -3.544 -3.372 1.00 89.50 77 PHE A CA 1
ATOM 648 C C . PHE A 1 77 ? 13.680 -2.740 -4.475 1.00 89.50 77 PHE A C 1
ATOM 650 O O . PHE A 1 77 ? 14.568 -3.276 -5.134 1.00 89.50 77 PHE A O 1
ATOM 657 N N . VAL A 1 78 ? 13.388 -1.445 -4.622 1.00 86.38 78 VAL A N 1
ATOM 658 C CA . VAL A 1 78 ? 14.036 -0.575 -5.622 1.00 86.38 78 VAL A CA 1
ATOM 659 C C . VAL A 1 78 ? 15.553 -0.514 -5.417 1.00 86.38 78 VAL A C 1
ATOM 661 O O . VAL A 1 78 ? 16.315 -0.614 -6.380 1.00 86.38 78 VAL A O 1
ATOM 664 N N . LYS A 1 79 ? 16.026 -0.422 -4.167 1.00 85.06 79 LYS A N 1
ATOM 665 C CA . LYS A 1 79 ? 17.461 -0.495 -3.843 1.00 85.06 79 LYS A CA 1
ATOM 666 C C . LYS A 1 79 ? 18.072 -1.835 -4.252 1.00 85.06 79 LYS A C 1
ATOM 668 O O . LYS A 1 79 ? 19.201 -1.857 -4.737 1.00 85.06 79 LYS A O 1
ATOM 673 N N . SER A 1 80 ? 17.337 -2.937 -4.090 1.00 84.56 80 SER A N 1
ATOM 674 C CA . SER A 1 80 ? 17.801 -4.271 -4.491 1.00 84.56 80 SER A CA 1
ATOM 675 C C . SER A 1 80 ? 17.949 -4.429 -6.010 1.00 84.56 80 SER A C 1
ATOM 677 O O . SER A 1 80 ? 18.811 -5.186 -6.453 1.00 84.56 80 SER A O 1
ATOM 679 N N . LEU A 1 81 ? 17.171 -3.680 -6.804 1.00 83.31 81 LEU A N 1
ATOM 680 C CA . LEU A 1 81 ? 17.249 -3.687 -8.271 1.00 83.31 81 LEU A CA 1
ATOM 681 C C . LEU A 1 81 ? 18.487 -2.953 -8.804 1.00 83.31 81 LEU A C 1
ATOM 683 O O . LEU A 1 81 ? 19.023 -3.322 -9.849 1.00 83.31 81 LEU A O 1
ATOM 687 N N . LYS A 1 82 ? 18.978 -1.935 -8.085 1.00 76.81 82 LYS A N 1
ATOM 688 C CA . LYS A 1 82 ? 20.162 -1.163 -8.484 1.00 76.81 82 LYS A CA 1
ATOM 689 C C . LYS A 1 82 ? 21.434 -2.002 -8.315 1.00 76.81 82 LYS A C 1
ATOM 691 O O . LYS A 1 82 ? 22.048 -2.046 -7.246 1.00 76.81 82 LYS A O 1
ATOM 696 N N . LYS A 1 83 ? 21.866 -2.663 -9.391 1.00 66.88 83 LYS A N 1
ATOM 697 C CA . LYS A 1 83 ? 23.139 -3.392 -9.434 1.00 66.88 83 LYS A CA 1
ATOM 698 C C . LYS A 1 83 ? 24.301 -2.401 -9.552 1.00 66.88 83 LYS A C 1
ATOM 700 O O . LYS A 1 83 ? 24.460 -1.744 -10.574 1.00 66.88 83 LYS A O 1
ATOM 705 N N . LYS A 1 84 ? 25.155 -2.315 -8.529 1.00 61.88 84 LYS A N 1
ATOM 706 C CA . LYS A 1 84 ? 26.454 -1.636 -8.661 1.00 61.88 84 LYS A CA 1
ATOM 707 C C . LYS A 1 84 ? 27.368 -2.510 -9.528 1.00 61.88 84 LYS A C 1
ATOM 709 O O . LYS A 1 84 ? 27.572 -3.685 -9.211 1.00 61.88 84 LYS A O 1
ATOM 714 N N . SER A 1 85 ? 27.874 -1.956 -10.632 1.00 57.56 85 SER A N 1
ATOM 715 C CA . SER A 1 85 ? 28.832 -2.644 -11.508 1.00 57.56 85 SER A CA 1
ATOM 716 C C . SER A 1 85 ? 30.037 -3.133 -10.690 1.00 57.56 85 SER A C 1
ATOM 718 O O . SER A 1 85 ? 30.525 -2.410 -9.823 1.00 57.56 85 SER A O 1
ATOM 720 N N . GLY A 1 86 ? 30.472 -4.377 -10.909 1.00 62.38 86 GLY A N 1
ATOM 721 C CA . GLY A 1 86 ? 31.610 -4.988 -10.205 1.00 62.38 86 GLY A CA 1
ATOM 722 C C . GLY A 1 86 ? 31.299 -5.750 -8.906 1.00 62.38 86 GLY A C 1
ATOM 723 O O . GLY A 1 86 ? 32.210 -6.347 -8.342 1.00 62.38 86 GLY A O 1
ATOM 724 N N . GLN A 1 87 ? 30.046 -5.794 -8.432 1.00 63.44 87 GLN A N 1
ATOM 725 C CA . GLN A 1 87 ? 29.666 -6.640 -7.287 1.00 63.44 87 GLN A CA 1
ATOM 726 C C . GLN A 1 87 ? 29.124 -8.006 -7.727 1.00 63.44 87 GLN A C 1
ATOM 728 O O . GLN A 1 87 ? 28.399 -8.118 -8.722 1.00 63.44 87 GLN A O 1
ATOM 733 N N . ALA A 1 88 ? 29.454 -9.044 -6.948 1.00 68.44 88 ALA A N 1
ATOM 734 C CA . ALA A 1 88 ? 28.871 -10.376 -7.084 1.00 68.44 88 ALA A CA 1
ATOM 7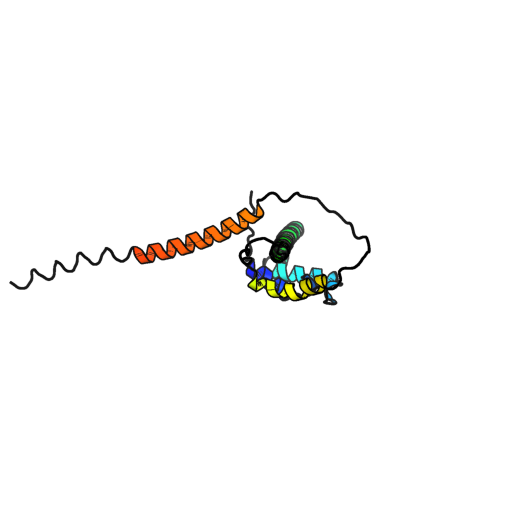35 C C . ALA A 1 88 ? 27.332 -10.306 -7.039 1.00 68.44 88 ALA A C 1
ATOM 737 O O . ALA A 1 88 ? 26.756 -9.411 -6.416 1.00 68.44 88 ALA A O 1
ATOM 738 N N . ALA A 1 89 ? 26.658 -11.240 -7.717 1.00 66.38 89 ALA A N 1
ATOM 739 C CA . ALA A 1 89 ? 25.199 -11.262 -7.788 1.00 66.38 89 ALA A CA 1
ATOM 740 C C . ALA A 1 89 ? 24.585 -11.285 -6.374 1.00 66.38 89 ALA A C 1
ATOM 742 O O . ALA A 1 89 ? 24.772 -12.244 -5.623 1.00 66.38 89 ALA A O 1
ATOM 743 N N . LYS A 1 90 ? 23.861 -10.218 -6.006 1.00 67.31 90 LYS A N 1
ATOM 744 C CA . LYS A 1 90 ? 23.129 -10.155 -4.736 1.00 67.31 90 LYS A CA 1
ATOM 745 C C . LYS A 1 90 ? 21.979 -11.160 -4.747 1.00 67.31 90 LYS A C 1
ATOM 747 O O . LYS A 1 90 ? 21.385 -11.432 -5.791 1.00 67.31 90 LYS A O 1
ATOM 752 N N . LYS A 1 91 ? 21.655 -11.699 -3.569 1.00 72.75 91 LYS A N 1
ATOM 753 C CA . LYS A 1 91 ? 20.466 -12.539 -3.390 1.00 72.75 91 LYS A CA 1
ATOM 754 C C . LYS A 1 91 ? 19.215 -11.731 -3.737 1.00 72.75 91 LYS A C 1
ATOM 756 O O . LYS A 1 91 ? 19.116 -10.555 -3.395 1.00 72.75 91 LYS A O 1
ATOM 761 N N . LYS A 1 92 ? 18.273 -12.391 -4.409 1.00 80.31 92 LYS A N 1
ATOM 762 C CA . LYS A 1 92 ? 16.956 -11.849 -4.750 1.00 80.31 92 LYS A CA 1
ATOM 763 C C . LYS A 1 92 ? 16.242 -11.395 -3.468 1.00 80.31 92 LYS A C 1
ATOM 765 O O . LYS A 1 92 ? 16.283 -12.115 -2.469 1.00 80.31 92 LYS A O 1
ATOM 770 N N . TYR A 1 93 ? 15.622 -10.214 -3.495 1.00 85.12 93 TYR A N 1
ATOM 771 C CA . TYR A 1 93 ? 14.828 -9.706 -2.371 1.00 85.12 93 TYR A CA 1
ATOM 772 C C . TYR A 1 93 ? 13.711 -10.698 -2.009 1.00 85.12 93 TYR A C 1
ATOM 774 O O . TYR A 1 93 ? 13.137 -11.321 -2.902 1.00 85.12 93 TYR A O 1
ATOM 782 N N . LEU A 1 94 ? 13.408 -10.848 -0.714 1.00 85.38 94 LEU A N 1
ATOM 783 C CA . LEU A 1 94 ? 12.490 -11.878 -0.208 1.00 85.38 94 LEU A CA 1
ATOM 784 C C . LEU A 1 94 ? 11.117 -11.827 -0.896 1.00 85.38 94 LEU A C 1
ATOM 786 O O . LEU A 1 94 ? 10.616 -12.856 -1.335 1.00 85.38 94 LEU A O 1
ATOM 790 N N . TYR A 1 95 ? 10.563 -10.623 -1.057 1.00 89.62 95 TYR A N 1
ATOM 791 C CA . TYR A 1 95 ? 9.263 -10.389 -1.699 1.00 89.62 95 TYR A CA 1
ATOM 792 C C . TYR A 1 95 ? 9.384 -9.990 -3.169 1.00 89.62 95 TYR A C 1
ATOM 794 O O . TYR A 1 95 ? 8.498 -9.342 -3.719 1.00 89.62 95 TYR A O 1
ATOM 802 N N . HIS A 1 96 ? 10.500 -10.324 -3.819 1.00 88.44 96 HIS A N 1
ATOM 803 C CA . HIS A 1 96 ? 10.721 -9.915 -5.200 1.00 88.44 96 HIS A CA 1
ATOM 804 C C . HIS A 1 96 ? 9.612 -10.413 -6.126 1.00 88.44 96 HIS A C 1
ATOM 806 O O . HIS A 1 96 ? 9.197 -9.659 -6.995 1.00 88.44 96 HIS A O 1
ATOM 812 N N . ASP A 1 97 ? 9.143 -11.655 -5.971 1.00 88.06 97 ASP A N 1
ATOM 813 C CA . ASP A 1 97 ? 8.096 -12.205 -6.841 1.00 88.06 97 ASP A CA 1
ATOM 814 C C . ASP A 1 97 ? 6.778 -11.432 -6.702 1.00 88.06 97 ASP A C 1
ATOM 816 O O . ASP A 1 97 ? 6.184 -11.055 -7.712 1.00 88.06 97 ASP A O 1
ATOM 820 N N . ASN A 1 98 ? 6.412 -11.061 -5.473 1.00 91.19 98 ASN A N 1
ATOM 821 C CA . ASN A 1 98 ? 5.231 -10.244 -5.191 1.00 91.19 98 ASN A CA 1
ATOM 822 C C . ASN A 1 98 ? 5.385 -8.783 -5.639 1.00 91.19 98 ASN A C 1
ATOM 824 O O . ASN A 1 98 ? 4.388 -8.113 -5.840 1.00 91.19 98 ASN A O 1
ATOM 828 N N . LEU A 1 99 ? 6.609 -8.2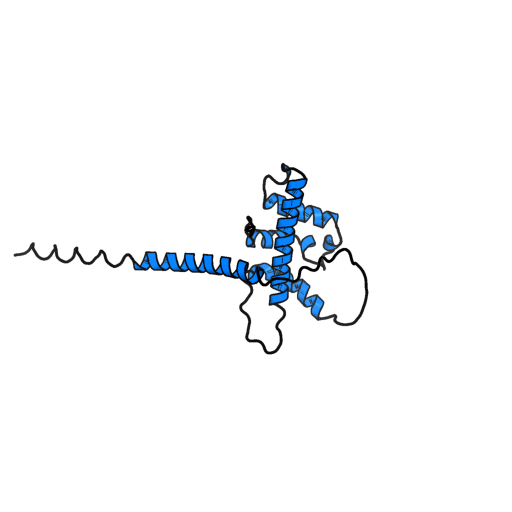68 -5.793 1.00 91.44 99 LEU A N 1
ATOM 829 C CA . LEU A 1 99 ? 6.869 -6.866 -6.162 1.00 91.44 99 LEU A CA 1
ATOM 830 C C . LEU A 1 99 ? 7.209 -6.679 -7.645 1.00 91.44 99 LEU A C 1
ATOM 832 O O . LEU A 1 99 ? 7.521 -5.569 -8.081 1.00 91.44 99 LEU A O 1
ATOM 836 N N . THR A 1 100 ? 7.128 -7.743 -8.449 1.00 89.62 100 THR A N 1
ATOM 837 C CA . THR A 1 100 ? 7.448 -7.681 -9.884 1.00 89.62 100 THR A CA 1
ATOM 838 C C . THR A 1 100 ? 6.560 -6.709 -10.661 1.00 89.62 100 THR A C 1
ATOM 840 O O . THR A 1 100 ? 7.021 -6.133 -11.647 1.00 89.62 100 THR A O 1
ATOM 843 N N . PHE A 1 101 ? 5.335 -6.439 -10.199 1.00 89.06 101 PHE A N 1
ATOM 844 C CA . PHE A 1 101 ? 4.442 -5.458 -10.820 1.00 89.06 101 PHE A CA 1
ATOM 845 C C . PHE A 1 101 ? 5.018 -4.032 -10.823 1.00 89.06 101 PHE A C 1
ATOM 847 O O . PHE A 1 101 ? 4.758 -3.271 -11.758 1.00 89.06 101 PHE A O 1
ATOM 854 N N . LEU A 1 102 ? 5.861 -3.685 -9.841 1.00 87.81 102 LEU A N 1
ATOM 855 C CA . LEU A 1 102 ? 6.508 -2.373 -9.759 1.00 87.81 102 LEU A CA 1
ATOM 856 C C . LEU A 1 102 ? 7.570 -2.168 -10.846 1.00 87.81 102 LEU A C 1
ATOM 858 O O . LEU A 1 102 ? 7.851 -1.027 -11.213 1.00 87.81 102 LEU A O 1
ATOM 862 N N . LEU A 1 103 ? 8.143 -3.248 -11.393 1.00 84.75 103 LEU A N 1
ATOM 863 C CA . LEU A 1 103 ? 9.182 -3.167 -12.429 1.00 84.75 103 LEU A CA 1
ATOM 864 C C . LEU A 1 103 ? 8.696 -2.421 -13.672 1.00 84.75 103 LEU A C 1
ATOM 866 O O . LEU A 1 103 ? 9.470 -1.684 -14.275 1.00 84.75 103 LEU A O 1
ATOM 870 N N . LYS A 1 104 ? 7.406 -2.556 -14.008 1.00 76.25 104 LYS A N 1
ATOM 871 C CA . LYS A 1 104 ? 6.782 -1.871 -15.149 1.00 76.25 104 LYS A CA 1
ATOM 872 C C . LYS A 1 104 ? 6.865 -0.347 -15.049 1.00 76.25 104 LYS A C 1
ATOM 874 O O . LYS A 1 104 ? 6.878 0.312 -16.075 1.00 76.25 104 LYS A O 1
ATOM 879 N N . VAL A 1 105 ? 6.905 0.193 -13.830 1.00 73.19 105 VAL A N 1
ATOM 880 C CA . VAL A 1 105 ? 6.977 1.640 -13.566 1.00 73.19 105 VAL A CA 1
ATOM 881 C C . VAL A 1 105 ? 8.429 2.091 -13.415 1.00 73.19 105 VAL A C 1
ATOM 883 O O . VAL A 1 105 ? 8.784 3.173 -13.869 1.00 73.19 105 VAL A O 1
ATOM 886 N N . VAL A 1 106 ? 9.278 1.260 -12.804 1.00 67.38 106 VAL A N 1
ATOM 887 C CA . VAL A 1 106 ? 10.697 1.582 -12.572 1.00 67.38 106 VAL A CA 1
ATOM 888 C C . VAL A 1 106 ? 11.501 1.588 -13.877 1.00 67.38 106 VAL A C 1
ATOM 890 O O . VAL A 1 106 ? 12.353 2.447 -14.048 1.00 67.38 106 VAL A O 1
ATOM 893 N N . GLN A 1 107 ? 11.215 0.684 -14.819 1.00 61.19 107 GLN A N 1
ATOM 894 C CA . GLN A 1 107 ? 11.950 0.605 -16.092 1.00 61.19 107 GLN A CA 1
ATOM 895 C C . GLN A 1 107 ? 11.665 1.780 -17.040 1.00 61.19 107 GLN A C 1
ATOM 897 O O . GLN A 1 107 ? 12.522 2.129 -17.848 1.00 61.19 107 GLN A O 1
ATOM 902 N N . SER A 1 108 ? 10.492 2.409 -16.936 1.00 56.69 108 SER A N 1
ATOM 903 C CA . SER A 1 108 ? 10.177 3.641 -17.670 1.00 56.69 108 SER A CA 1
ATOM 904 C C . SER A 1 108 ? 11.021 4.837 -17.209 1.00 56.69 108 SER A C 1
ATOM 906 O O . SER A 1 108 ? 11.375 5.662 -18.036 1.00 56.69 108 SER A O 1
ATOM 908 N N . ASP A 1 109 ? 11.424 4.899 -15.933 1.00 52.84 109 ASP A N 1
ATOM 909 C CA . ASP A 1 109 ? 12.275 5.984 -15.406 1.00 52.84 109 ASP A CA 1
ATOM 910 C C . ASP A 1 109 ? 13.744 5.885 -15.920 1.00 52.84 109 ASP A C 1
ATOM 912 O O . ASP A 1 109 ? 14.449 6.890 -15.964 1.00 52.84 109 ASP A O 1
ATOM 916 N N . ASP A 1 110 ? 14.223 4.708 -16.355 1.00 50.62 110 ASP A N 1
ATOM 917 C CA . ASP A 1 110 ? 15.620 4.517 -16.806 1.00 50.62 110 ASP A CA 1
ATOM 918 C C . ASP A 1 110 ? 15.881 4.965 -18.265 1.00 50.62 110 ASP A C 1
ATOM 920 O O . ASP A 1 110 ? 17.038 5.071 -18.675 1.00 50.62 110 ASP A O 1
ATOM 924 N N . THR A 1 111 ? 14.839 5.241 -19.065 1.00 45.12 111 THR A N 1
ATOM 925 C CA . THR A 1 111 ? 14.992 5.617 -20.494 1.00 45.12 111 THR A CA 1
ATOM 926 C C . THR A 1 111 ? 15.004 7.135 -20.729 1.00 45.12 111 THR A C 1
ATOM 928 O O . THR A 1 111 ? 15.362 7.595 -21.810 1.00 45.12 111 THR A O 1
ATOM 931 N N . GLU A 1 112 ? 14.715 7.941 -19.711 1.00 40.12 112 GLU A N 1
ATOM 932 C CA . GLU A 1 112 ? 14.611 9.399 -19.821 1.00 40.12 112 GLU A CA 1
ATOM 933 C C . GLU A 1 112 ? 15.514 10.105 -18.804 1.00 40.12 112 GLU A C 1
ATOM 935 O O . GLU A 1 112 ? 15.102 10.909 -17.975 1.00 40.12 112 GLU A O 1
ATOM 940 N N . SER A 1 113 ? 16.817 9.818 -18.894 1.00 40.34 113 SER A N 1
ATOM 941 C CA . SER A 1 113 ? 17.839 10.669 -18.288 1.00 40.34 113 SER A CA 1
ATOM 942 C C . SER A 1 113 ? 18.254 11.765 -19.271 1.00 40.34 113 SER A C 1
ATOM 944 O O . SER A 1 113 ? 19.168 11.583 -20.076 1.00 40.34 113 SER A O 1
ATOM 946 N N . SER A 1 114 ? 17.576 12.912 -19.202 1.00 41.22 114 SER A N 1
ATOM 947 C CA . SER A 1 114 ? 18.178 14.234 -19.424 1.00 41.22 114 SER A CA 1
ATOM 948 C C . SER A 1 114 ? 17.279 15.354 -18.885 1.00 41.22 114 SER A C 1
ATOM 950 O O . SER A 1 114 ? 16.202 15.605 -19.408 1.00 41.22 114 SER A O 1
ATOM 952 N N . THR A 1 115 ? 17.824 16.029 -17.866 1.00 41.47 115 THR A N 1
ATOM 953 C CA . THR A 1 115 ? 17.643 17.439 -17.458 1.00 41.47 115 THR A CA 1
ATOM 954 C C . THR A 1 115 ? 16.286 17.951 -16.943 1.00 41.47 115 THR A C 1
ATOM 956 O O . THR A 1 115 ? 15.341 18.085 -17.705 1.00 41.47 115 THR A O 1
ATOM 959 N N . ASP A 1 116 ? 16.343 18.387 -15.672 1.00 37.72 116 ASP A N 1
ATOM 960 C CA . ASP A 1 116 ? 15.728 19.585 -15.055 1.00 37.72 116 ASP A CA 1
ATOM 961 C C . ASP A 1 116 ? 14.195 19.663 -14.878 1.00 37.72 116 ASP A C 1
ATOM 963 O O . ASP A 1 116 ? 13.450 19.735 -15.844 1.00 37.72 116 ASP A O 1
ATOM 967 N N . ASP A 1 117 ? 13.718 19.681 -13.626 1.00 34.12 117 ASP A N 1
ATOM 968 C CA . ASP A 1 117 ? 13.160 20.888 -12.981 1.00 34.12 117 ASP A CA 1
ATOM 969 C C . ASP A 1 117 ? 12.809 20.576 -11.505 1.00 34.12 117 ASP A C 1
ATOM 971 O O . ASP A 1 117 ? 12.517 19.454 -11.083 1.00 34.12 117 ASP A O 1
ATOM 975 N N . SER A 1 118 ? 12.918 21.636 -10.732 1.00 41.62 118 SER A N 1
ATOM 976 C CA . SER A 1 118 ? 12.748 21.877 -9.321 1.00 41.62 118 SER A CA 1
ATOM 977 C C . SER A 1 118 ? 11.333 21.673 -8.756 1.00 41.62 118 SER A C 1
ATOM 979 O O . SER A 1 118 ? 10.314 21.726 -9.433 1.00 41.62 118 SER A O 1
ATOM 981 N N . GLN A 1 119 ? 11.331 21.587 -7.419 1.00 42.12 119 GLN A N 1
ATOM 982 C CA . GLN A 1 119 ? 10.257 21.935 -6.478 1.00 42.12 119 GLN A CA 1
ATOM 983 C C . GLN A 1 119 ? 9.044 20.997 -6.361 1.00 42.12 119 GLN A C 1
ATOM 985 O O . GLN A 1 119 ? 7.998 21.185 -6.969 1.00 42.12 119 GLN A O 1
ATOM 990 N N . ASN A 1 120 ? 9.116 20.121 -5.355 1.00 34.03 120 ASN A N 1
ATOM 991 C CA . ASN A 1 120 ? 8.159 20.205 -4.248 1.00 34.03 120 ASN A CA 1
ATOM 992 C C . ASN A 1 120 ? 8.797 19.652 -2.963 1.00 34.03 120 ASN A C 1
ATOM 994 O O . ASN A 1 120 ? 8.602 18.493 -2.591 1.00 34.03 120 ASN A O 1
ATOM 998 N N . GLU A 1 121 ? 9.578 20.495 -2.288 1.00 45.31 121 GLU A N 1
ATOM 999 C CA . GLU A 1 121 ? 9.903 20.286 -0.882 1.00 45.31 121 GLU A CA 1
ATOM 1000 C C . GLU A 1 121 ? 8.630 20.461 -0.052 1.00 45.31 121 GLU A C 1
ATOM 1002 O O . GLU A 1 121 ? 8.107 21.566 0.027 1.00 45.31 121 GLU A O 1
ATOM 1007 N N . GLN A 1 122 ? 8.184 19.407 0.633 1.00 36.16 122 GLN A N 1
ATOM 1008 C CA . GLN A 1 122 ? 7.764 19.555 2.025 1.00 36.16 122 GLN A CA 1
ATOM 1009 C C . GLN A 1 122 ? 8.231 18.346 2.843 1.00 36.16 122 GLN A C 1
ATOM 1011 O O . GLN A 1 122 ? 7.650 17.266 2.815 1.00 36.16 122 GLN A O 1
ATOM 1016 N N . HIS A 1 123 ? 9.303 18.632 3.582 1.00 35.84 123 HIS A N 1
ATOM 1017 C CA . HIS A 1 123 ? 9.785 18.009 4.810 1.00 35.84 123 HIS A CA 1
ATOM 1018 C C . HIS A 1 123 ? 10.387 16.599 4.728 1.00 35.84 123 HIS A C 1
ATOM 1020 O O . HIS A 1 123 ? 9.822 15.597 5.155 1.00 35.84 123 HIS A O 1
ATOM 1026 N N . SER A 1 124 ? 11.639 16.593 4.270 1.00 36.06 124 SER A N 1
ATOM 1027 C CA . SER A 1 124 ? 12.667 15.671 4.735 1.00 36.06 124 SER A CA 1
ATOM 1028 C C . SER A 1 124 ? 12.912 15.888 6.234 1.00 36.06 124 SER A C 1
ATOM 1030 O O . SER A 1 124 ? 13.356 16.961 6.642 1.00 36.06 124 SER A O 1
ATOM 1032 N N . GLN A 1 125 ? 12.652 14.870 7.053 1.00 32.88 125 GLN A N 1
ATOM 1033 C CA . GLN A 1 125 ? 13.527 14.610 8.191 1.00 32.88 125 GLN A CA 1
ATOM 1034 C C . GLN A 1 125 ? 14.476 13.504 7.757 1.00 32.88 125 GLN A C 1
ATOM 1036 O O . GLN A 1 125 ? 14.091 12.354 7.555 1.00 32.88 125 GLN A O 1
ATOM 1041 N N . ILE A 1 126 ? 15.714 13.926 7.540 1.00 35.56 126 ILE A N 1
ATOM 1042 C CA . ILE A 1 126 ? 16.873 13.085 7.304 1.00 35.56 126 ILE A CA 1
ATOM 1043 C C . ILE A 1 126 ? 17.081 12.283 8.589 1.00 35.56 126 ILE A C 1
ATOM 1045 O O . ILE A 1 126 ? 17.660 12.793 9.543 1.00 35.56 126 ILE A O 1
ATOM 1049 N N . ASN A 1 127 ? 16.606 11.043 8.620 1.00 35.44 127 ASN A N 1
ATOM 1050 C CA . ASN A 1 127 ? 17.234 10.041 9.465 1.00 35.44 127 ASN A CA 1
ATOM 1051 C C . ASN A 1 127 ? 18.270 9.336 8.596 1.00 35.44 127 ASN A C 1
ATOM 1053 O O . ASN A 1 127 ? 17.928 8.695 7.599 1.00 35.44 127 ASN A O 1
ATOM 1057 N N . GLU A 1 128 ? 19.542 9.492 8.962 1.00 39.41 128 GLU A N 1
ATOM 1058 C CA . GLU A 1 128 ? 20.572 8.542 8.561 1.00 39.41 128 GLU A CA 1
ATOM 1059 C C . GLU A 1 128 ? 20.065 7.125 8.875 1.00 39.41 128 GLU A C 1
ATOM 1061 O O . GLU A 1 128 ? 19.652 6.870 10.010 1.00 39.41 128 GLU A O 1
ATOM 1066 N N . PRO A 1 129 ? 20.037 6.209 7.894 1.00 40.69 129 PRO A N 1
ATOM 1067 C CA . PRO A 1 129 ? 19.608 4.846 8.140 1.00 40.69 129 PRO A CA 1
ATOM 1068 C C . PRO A 1 129 ? 20.704 4.141 8.938 1.00 40.69 129 PRO A C 1
ATOM 1070 O O . PRO A 1 129 ? 21.776 3.856 8.403 1.00 40.69 129 PRO A O 1
ATOM 1073 N N . GLN A 1 130 ? 20.444 3.881 10.220 1.00 33.62 130 GLN A N 1
ATOM 1074 C CA . GLN A 1 130 ? 21.226 2.907 10.970 1.00 33.62 130 GLN A CA 1
ATOM 1075 C C . GLN A 1 130 ? 20.941 1.513 10.383 1.00 33.62 130 GLN A C 1
ATOM 1077 O O . GLN A 1 130 ? 19.860 1.258 9.851 1.00 33.62 130 GLN A O 1
ATOM 1082 N N . ASP A 1 131 ? 21.921 0.615 10.451 1.00 43.47 131 ASP A N 1
ATOM 1083 C CA . ASP A 1 131 ? 21.947 -0.745 9.883 1.00 43.47 131 ASP A CA 1
ATOM 1084 C C . ASP A 1 131 ? 20.893 -1.729 10.459 1.00 43.47 131 ASP A C 1
ATOM 1086 O O . ASP A 1 131 ? 21.093 -2.937 10.491 1.00 43.47 131 ASP A O 1
ATOM 1090 N N . GLU A 1 132 ? 19.758 -1.239 10.947 1.00 49.78 132 GLU A N 1
ATOM 1091 C CA . GLU A 1 132 ? 18.731 -1.957 11.714 1.00 49.78 132 GLU A CA 1
ATOM 1092 C C . GLU A 1 132 ? 17.708 -2.697 10.828 1.00 49.78 132 GLU A C 1
ATOM 1094 O O . GLU A 1 132 ? 17.140 -3.709 11.248 1.00 49.78 132 GLU A O 1
ATOM 1099 N N . ASP A 1 133 ? 17.530 -2.273 9.574 1.00 48.41 133 ASP A N 1
ATOM 1100 C CA . ASP A 1 133 ? 16.565 -2.878 8.640 1.00 48.41 133 ASP A CA 1
ATOM 1101 C C . ASP A 1 133 ? 17.074 -4.175 7.981 1.00 48.41 133 ASP A C 1
ATOM 1103 O O . ASP A 1 133 ? 16.287 -5.095 7.737 1.00 48.41 133 ASP A O 1
ATOM 1107 N N . GLU A 1 134 ? 18.387 -4.302 7.727 1.00 50.72 134 GLU A N 1
ATOM 1108 C CA . GLU A 1 134 ? 18.972 -5.599 7.337 1.00 50.72 134 GLU A CA 1
ATOM 1109 C C . GLU A 1 134 ? 18.805 -6.619 8.470 1.00 50.72 134 GLU A C 1
ATOM 1111 O O . GLU A 1 134 ? 18.550 -7.795 8.207 1.00 50.72 134 GLU A O 1
ATOM 1116 N N . VAL A 1 135 ? 18.837 -6.154 9.724 1.00 51.09 135 VAL A N 1
ATOM 1117 C CA . VAL A 1 135 ? 18.694 -6.995 10.914 1.00 51.09 135 VAL A CA 1
ATOM 1118 C C . VAL A 1 135 ? 17.255 -7.493 11.076 1.00 51.09 135 VAL A C 1
ATOM 1120 O O . VAL A 1 135 ? 17.074 -8.672 11.364 1.00 51.09 135 VAL A O 1
ATOM 1123 N N . GLU A 1 136 ? 16.212 -6.681 10.843 1.00 52.97 136 GLU A N 1
ATOM 1124 C CA . GLU A 1 136 ? 14.812 -7.151 10.943 1.00 52.97 136 GLU A CA 1
ATOM 1125 C C . GLU A 1 136 ? 14.476 -8.192 9.857 1.00 52.97 136 GLU A C 1
ATOM 1127 O O . GLU A 1 136 ? 13.881 -9.236 10.147 1.00 52.97 136 GLU A O 1
ATOM 1132 N N . VAL A 1 137 ? 14.934 -7.965 8.621 1.00 55.81 137 VAL A N 1
ATOM 1133 C CA . VAL A 1 137 ? 14.780 -8.932 7.521 1.00 55.81 137 VAL A CA 1
ATOM 1134 C C . VAL A 1 137 ? 15.587 -10.205 7.799 1.00 55.81 137 VAL A C 1
ATOM 1136 O O . VAL A 1 137 ? 15.112 -11.313 7.535 1.00 55.81 137 VAL A O 1
ATOM 1139 N N . GLU A 1 138 ? 16.789 -10.089 8.368 1.00 52.66 138 GLU A N 1
ATOM 1140 C CA . GLU A 1 138 ? 17.599 -11.246 8.742 1.00 52.66 138 GLU A CA 1
ATOM 1141 C C . GLU A 1 138 ? 16.997 -12.031 9.921 1.00 52.66 138 GLU A C 1
ATOM 1143 O O . GLU A 1 138 ? 16.998 -13.264 9.878 1.00 52.66 138 GLU A O 1
ATOM 1148 N N . ILE A 1 139 ? 16.398 -11.363 10.913 1.00 56.44 139 ILE A N 1
ATOM 1149 C CA . ILE A 1 139 ? 15.678 -11.999 12.030 1.00 56.44 139 ILE A CA 1
ATOM 1150 C C . ILE A 1 139 ? 14.501 -12.832 11.509 1.00 56.44 139 ILE A C 1
ATOM 1152 O O . ILE A 1 139 ? 14.337 -13.984 11.920 1.00 56.44 139 ILE A O 1
ATOM 1156 N N . GLU A 1 140 ? 13.703 -12.305 10.578 1.00 54.25 140 GLU A N 1
ATOM 1157 C CA . GLU A 1 140 ? 12.554 -13.033 10.028 1.00 54.25 140 GLU A CA 1
ATOM 1158 C C . GLU A 1 140 ? 12.995 -14.232 9.167 1.00 54.25 140 GLU A C 1
ATOM 1160 O O . GLU A 1 140 ? 12.451 -15.337 9.280 1.00 54.25 140 GLU A O 1
ATOM 1165 N N . VAL A 1 141 ? 14.076 -14.077 8.395 1.00 55.19 141 VAL A N 1
ATOM 1166 C CA . VAL A 1 141 ? 14.694 -15.171 7.628 1.00 55.19 141 VAL A CA 1
ATOM 1167 C C . VAL A 1 141 ? 15.301 -16.243 8.545 1.00 55.19 141 VAL A C 1
ATOM 1169 O O . VAL A 1 141 ? 15.196 -17.440 8.256 1.00 55.19 141 VAL A O 1
ATOM 1172 N N . GLN A 1 142 ? 15.929 -15.861 9.659 1.00 43.59 142 GLN A N 1
ATOM 1173 C CA . GLN A 1 142 ? 16.471 -16.798 10.647 1.00 43.59 142 GLN A CA 1
ATOM 1174 C C . GLN A 1 142 ? 15.357 -17.523 11.412 1.00 43.59 142 GLN A C 1
ATOM 1176 O O . GLN A 1 142 ? 15.451 -18.737 11.599 1.00 43.59 142 GLN A O 1
ATOM 1181 N N . ALA A 1 143 ? 14.269 -16.840 11.777 1.00 53.06 143 ALA A N 1
ATOM 1182 C CA . ALA A 1 143 ? 13.104 -17.461 12.404 1.00 53.06 143 ALA A CA 1
ATOM 1183 C C . ALA A 1 143 ? 12.502 -18.556 11.505 1.00 53.06 143 ALA A C 1
ATOM 1185 O O . ALA A 1 143 ? 12.279 -19.681 11.958 1.00 53.06 143 ALA A O 1
ATOM 1186 N N . GLN A 1 144 ? 12.343 -18.284 10.206 1.00 50.41 144 GLN A N 1
ATOM 1187 C CA . GLN A 1 144 ? 11.842 -19.269 9.241 1.00 50.41 144 GLN A CA 1
ATOM 1188 C C . GLN A 1 144 ? 12.822 -20.436 9.019 1.00 50.41 144 GLN A C 1
ATOM 1190 O O . GLN A 1 144 ? 12.405 -21.598 8.952 1.00 50.41 144 GLN A O 1
ATOM 1195 N N . ARG A 1 145 ? 14.138 -20.172 8.973 1.00 48.81 145 ARG A N 1
ATOM 1196 C CA . ARG A 1 145 ? 15.169 -21.227 8.907 1.00 48.81 145 ARG A CA 1
ATOM 1197 C C . ARG A 1 145 ? 15.171 -22.113 10.151 1.00 48.81 145 ARG A C 1
ATOM 1199 O O . ARG A 1 145 ? 15.275 -23.331 10.016 1.00 48.81 145 ARG A O 1
ATOM 1206 N N . ASN A 1 146 ? 15.011 -21.530 11.336 1.00 51.00 146 ASN A N 1
ATOM 1207 C CA . ASN A 1 146 ? 14.982 -22.256 12.604 1.00 51.00 146 ASN A CA 1
ATOM 1208 C C . ASN A 1 146 ? 13.729 -23.137 12.722 1.00 51.00 146 ASN A C 1
ATOM 1210 O O . ASN A 1 146 ? 13.823 -24.271 13.193 1.00 51.00 146 ASN A O 1
ATOM 1214 N N . VAL A 1 147 ? 12.577 -22.683 12.211 1.00 56.97 147 VAL A N 1
ATOM 1215 C CA . VAL A 1 147 ? 11.366 -23.516 12.084 1.00 56.97 147 VAL A CA 1
ATOM 1216 C C . VAL A 1 147 ? 11.600 -24.684 11.117 1.00 56.97 147 VAL A C 1
ATOM 1218 O O . VAL A 1 147 ? 11.299 -25.833 11.452 1.00 56.97 147 VAL A O 1
ATOM 1221 N N . ALA A 1 148 ? 12.201 -24.430 9.950 1.00 54.72 148 ALA A N 1
ATOM 1222 C CA . ALA A 1 148 ? 12.506 -25.471 8.966 1.00 54.72 148 ALA A CA 1
ATOM 1223 C C . ALA A 1 148 ? 13.549 -26.494 9.466 1.00 54.72 148 ALA A C 1
ATOM 1225 O O . ALA A 1 148 ? 13.455 -27.678 9.131 1.00 54.72 148 ALA A O 1
ATOM 1226 N N . ALA A 1 149 ? 14.522 -26.069 10.278 1.00 57.69 149 ALA A N 1
ATOM 1227 C CA . ALA A 1 149 ? 15.494 -26.951 10.926 1.00 57.69 149 ALA A CA 1
ATOM 1228 C C . ALA A 1 149 ? 14.830 -27.824 12.007 1.00 57.69 149 ALA A C 1
ATOM 1230 O O . ALA A 1 149 ? 14.979 -29.047 11.989 1.00 57.69 149 ALA A O 1
ATOM 1231 N N . LYS A 1 150 ? 13.979 -27.231 12.856 1.00 54.91 150 LYS A N 1
ATOM 1232 C CA . LYS A 1 150 ? 13.247 -27.944 13.917 1.00 54.91 150 LYS A CA 1
ATOM 1233 C C . LYS A 1 150 ? 12.285 -29.010 13.368 1.00 54.91 150 LYS A C 1
ATOM 1235 O O . LYS A 1 150 ? 12.107 -30.058 13.988 1.00 54.91 150 LYS A O 1
ATOM 1240 N N . LEU A 1 151 ? 11.728 -28.804 12.167 1.00 53.47 151 LEU A N 1
ATOM 1241 C CA . LEU A 1 151 ? 10.887 -29.795 11.479 1.00 53.47 151 LEU A CA 1
ATOM 1242 C C . LEU A 1 151 ? 11.679 -31.002 10.932 1.00 53.47 151 LEU A C 1
ATOM 1244 O O . LEU A 1 151 ? 11.123 -32.094 10.777 1.00 53.47 151 LEU A O 1
ATOM 1248 N N . LYS A 1 152 ? 12.972 -30.825 10.624 1.00 57.09 152 LYS A N 1
ATOM 1249 C CA . LYS A 1 152 ? 13.849 -31.897 10.121 1.00 57.09 152 LYS A CA 1
ATOM 1250 C C . LYS A 1 152 ? 14.377 -32.784 11.250 1.00 57.09 152 LYS A C 1
ATOM 1252 O O . LYS A 1 152 ? 14.448 -34.000 11.066 1.00 57.09 152 LYS A O 1
ATOM 1257 N N . ASP A 1 153 ? 14.652 -32.216 12.422 1.00 52.34 153 ASP A N 1
ATOM 1258 C CA . ASP A 1 153 ? 15.136 -32.978 13.583 1.00 52.34 153 ASP A CA 1
ATOM 1259 C C . ASP A 1 153 ? 14.047 -33.866 14.205 1.00 52.34 153 ASP A C 1
ATOM 1261 O O . ASP A 1 153 ? 14.318 -35.014 14.570 1.00 52.34 153 ASP A O 1
ATOM 1265 N N . LEU A 1 154 ? 12.782 -33.425 14.192 1.00 51.78 154 LEU A N 1
ATOM 12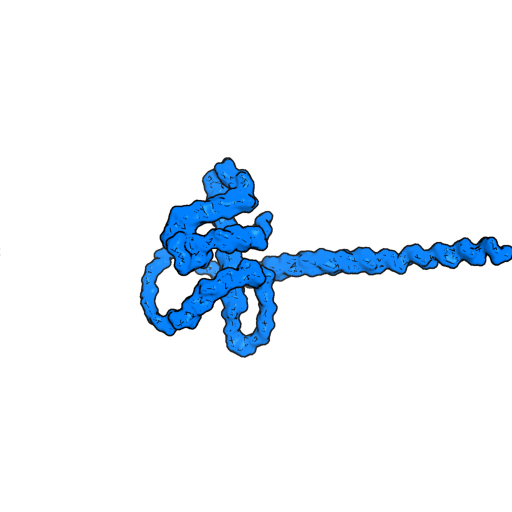66 C CA . LEU A 1 154 ? 11.657 -34.246 14.658 1.00 51.78 154 LEU A CA 1
ATOM 1267 C C . LEU A 1 154 ? 11.411 -35.479 13.762 1.00 51.78 154 LEU A C 1
ATOM 1269 O O . LEU A 1 154 ? 10.992 -36.529 14.245 1.00 51.78 154 LEU A O 1
ATOM 1273 N N . LYS A 1 155 ? 11.750 -35.402 12.465 1.00 52.84 155 LYS A N 1
ATOM 1274 C CA . LYS A 1 155 ? 11.700 -36.552 11.539 1.00 52.84 155 LYS A CA 1
ATOM 1275 C C . LYS A 1 155 ? 12.911 -37.489 11.653 1.00 52.84 155 LYS A C 1
ATOM 1277 O O . LYS A 1 155 ? 12.821 -38.637 11.216 1.00 52.84 155 LYS A O 1
ATOM 1282 N N . ARG A 1 156 ? 14.028 -37.050 12.253 1.00 47.53 156 ARG A N 1
ATOM 1283 C CA . ARG A 1 156 ? 15.228 -37.882 12.488 1.00 47.53 156 ARG A CA 1
ATOM 1284 C C . ARG A 1 156 ? 15.211 -38.618 13.834 1.00 47.53 156 ARG A C 1
ATOM 1286 O O . ARG A 1 156 ? 15.806 -39.689 13.921 1.00 47.53 156 ARG A O 1
ATOM 1293 N N . GLY A 1 157 ? 14.482 -38.121 14.837 1.00 40.31 157 GLY A N 1
ATOM 1294 C CA . GLY A 1 157 ? 14.360 -38.754 16.162 1.00 40.31 157 GLY A CA 1
ATOM 1295 C C . GLY A 1 157 ? 13.526 -40.047 16.220 1.00 40.31 157 GLY A C 1
ATOM 1296 O O . GLY A 1 157 ? 13.660 -40.823 17.159 1.00 40.31 157 GLY A O 1
ATOM 1297 N N . GLY A 1 158 ? 12.708 -40.345 15.203 1.00 41.78 158 GLY A N 1
ATOM 1298 C CA . GLY A 1 158 ? 11.810 -41.514 15.193 1.00 41.78 158 GLY A CA 1
ATOM 1299 C C . GLY A 1 158 ? 12.450 -42.874 14.858 1.00 41.78 158 GLY A C 1
ATOM 1300 O O . GLY A 1 158 ? 11.731 -43.862 14.718 1.00 41.78 158 GLY A O 1
ATOM 1301 N N . LYS A 1 159 ? 13.779 -42.961 14.685 1.00 46.44 159 LYS A N 1
ATOM 1302 C CA . LYS A 1 159 ? 14.468 -44.194 14.239 1.00 46.44 159 LYS A CA 1
ATOM 1303 C C . LYS A 1 159 ? 15.291 -44.930 15.307 1.00 46.44 159 LYS A C 1
ATOM 1305 O O . LYS A 1 159 ? 16.027 -45.839 14.940 1.00 46.44 159 LYS A O 1
ATOM 1310 N N . GLN A 1 160 ? 15.153 -44.625 16.602 1.00 45.81 160 GLN A N 1
ATOM 1311 C CA . GLN A 1 160 ? 15.879 -45.370 17.654 1.00 45.81 160 GLN A CA 1
ATOM 1312 C C . GLN A 1 160 ? 15.027 -46.288 18.549 1.00 45.81 160 GLN A C 1
ATOM 1314 O O . GLN A 1 160 ? 15.594 -47.098 19.270 1.00 45.81 160 GLN A O 1
ATOM 1319 N N . GLN A 1 161 ? 13.692 -46.296 18.454 1.00 44.62 161 GLN A N 1
ATOM 1320 C CA . GLN A 1 161 ? 12.866 -47.207 19.275 1.00 44.62 161 GLN A CA 1
ATOM 1321 C C . GLN A 1 161 ? 12.515 -48.556 18.624 1.00 44.62 161 GLN A C 1
ATOM 1323 O O . GLN A 1 161 ? 11.927 -49.410 19.277 1.00 44.62 161 GLN A O 1
ATOM 1328 N N . LYS A 1 162 ? 12.923 -48.823 17.375 1.00 46.34 162 LYS A N 1
ATOM 1329 C CA . LYS A 1 162 ? 12.589 -50.089 16.684 1.00 46.34 162 LYS A CA 1
ATOM 1330 C C . LYS A 1 162 ? 13.604 -51.229 16.859 1.00 46.34 162 LYS A C 1
ATOM 1332 O O . LYS A 1 162 ? 13.501 -52.221 16.146 1.00 46.34 162 LYS A O 1
ATOM 1337 N N . ASN A 1 163 ? 14.546 -51.130 17.801 1.00 44.53 163 ASN A N 1
ATOM 1338 C CA . ASN A 1 163 ? 15.577 -52.161 17.998 1.00 44.53 163 ASN A CA 1
ATOM 1339 C C . ASN A 1 163 ? 15.479 -52.962 19.312 1.00 44.53 163 ASN A C 1
ATOM 1341 O O . ASN A 1 163 ? 16.392 -53.724 19.613 1.00 44.53 163 ASN A O 1
ATOM 1345 N N . LEU A 1 164 ? 14.378 -52.852 20.073 1.00 43.94 164 LEU A N 1
ATOM 1346 C CA . LEU A 1 164 ? 14.150 -53.712 21.250 1.00 43.94 164 LEU A CA 1
ATOM 1347 C C . LEU A 1 164 ? 13.124 -54.843 21.048 1.00 43.94 164 LEU A C 1
ATOM 1349 O O . LEU A 1 164 ? 13.087 -55.761 21.864 1.00 43.94 164 LEU A O 1
ATOM 1353 N N . ASP A 1 165 ? 12.352 -54.843 19.955 1.00 48.53 165 ASP A N 1
ATOM 1354 C CA . ASP A 1 165 ? 11.296 -55.850 19.729 1.00 48.53 165 ASP A CA 1
ATOM 1355 C C . ASP A 1 165 ? 11.713 -57.043 18.855 1.00 48.53 165 ASP A C 1
ATOM 1357 O O . ASP A 1 165 ? 11.048 -58.078 18.855 1.00 48.53 165 ASP A O 1
ATOM 1361 N N . TYR A 1 166 ? 12.860 -56.975 18.174 1.00 45.03 166 TYR A N 1
ATOM 1362 C CA . TYR A 1 166 ? 13.361 -58.109 17.384 1.00 45.03 166 TYR A CA 1
ATOM 1363 C C . TYR A 1 166 ? 14.125 -59.158 18.202 1.00 45.03 166 TYR A C 1
ATOM 1365 O O . TYR A 1 166 ? 14.439 -60.222 17.677 1.00 45.03 166 TYR A O 1
ATOM 1373 N N . LYS A 1 167 ? 14.365 -58.926 19.502 1.00 48.62 167 LYS A N 1
ATOM 1374 C CA . LYS A 1 167 ? 15.055 -59.897 20.373 1.00 48.62 167 LYS A CA 1
ATOM 1375 C C . LYS A 1 167 ? 14.137 -60.665 21.335 1.00 48.62 167 LYS A C 1
ATOM 1377 O O . LYS A 1 167 ? 14.613 -61.545 22.039 1.00 48.62 167 LYS A O 1
ATOM 1382 N N . LYS A 1 168 ? 12.820 -60.408 21.326 1.00 49.94 168 LYS A N 1
ATOM 1383 C CA . LYS A 1 168 ? 11.827 -61.192 22.097 1.00 49.94 168 LYS A CA 1
ATOM 1384 C C . LYS A 1 168 ? 11.056 -62.237 21.279 1.00 49.94 168 LYS A C 1
ATOM 1386 O O . LYS A 1 168 ? 10.319 -63.023 21.860 1.00 49.94 168 LYS A O 1
ATOM 1391 N N . LYS A 1 169 ? 11.259 -62.307 19.958 1.00 50.38 169 LYS A N 1
ATOM 1392 C CA . LYS A 1 169 ? 10.678 -63.357 19.094 1.00 50.38 169 LYS A CA 1
ATOM 1393 C C . LYS A 1 169 ? 11.589 -64.566 18.841 1.00 50.38 169 LYS A C 1
ATOM 1395 O O . LYS A 1 169 ? 11.169 -65.481 18.151 1.00 50.38 169 LYS A O 1
ATOM 1400 N N . SER A 1 170 ? 12.784 -64.610 19.438 1.00 50.12 170 SER A N 1
ATOM 1401 C CA . SER A 1 170 ? 13.732 -65.731 19.298 1.00 50.12 170 SER A CA 1
ATOM 1402 C C . SER A 1 170 ? 13.877 -66.595 20.564 1.00 50.12 170 SER A C 1
ATOM 1404 O O . SER A 1 170 ? 14.868 -67.300 20.701 1.00 50.12 170 SER A O 1
ATOM 1406 N N . ILE A 1 171 ? 12.923 -66.534 21.503 1.00 54.34 171 ILE A N 1
ATOM 1407 C CA . ILE A 1 171 ? 12.883 -67.412 22.697 1.00 54.34 171 ILE A CA 1
ATOM 1408 C C . ILE A 1 171 ? 11.506 -68.088 22.810 1.00 54.34 171 ILE A C 1
ATOM 1410 O O . ILE A 1 171 ? 10.938 -68.213 23.889 1.00 54.34 171 ILE A O 1
ATOM 1414 N N . LYS A 1 172 ? 10.896 -68.447 21.676 1.00 51.84 172 LYS A N 1
ATOM 1415 C CA . LYS A 1 172 ? 9.640 -69.213 21.682 1.00 51.84 172 LYS A CA 1
ATOM 1416 C C . LYS A 1 172 ? 9.561 -70.341 20.663 1.00 51.84 172 LYS A C 1
ATOM 1418 O O . LYS A 1 172 ? 8.470 -70.844 20.450 1.00 51.84 172 LYS A O 1
ATOM 1423 N N . GLU A 1 173 ? 10.696 -70.770 20.125 1.00 50.06 173 GLU A N 1
ATOM 1424 C CA . GLU A 1 173 ? 10.848 -72.118 19.577 1.00 50.06 173 GLU A CA 1
ATOM 1425 C C . GLU A 1 173 ? 12.236 -72.625 19.954 1.00 50.06 173 GLU A C 1
ATOM 1427 O O . GLU A 1 173 ? 13.218 -72.297 19.295 1.00 50.06 173 GLU A O 1
ATOM 1432 N N . PHE A 1 174 ? 12.300 -73.236 21.135 1.00 45.09 174 PHE A N 1
ATOM 1433 C CA . PHE A 1 174 ? 12.983 -74.482 21.503 1.00 45.09 174 PHE A CA 1
ATOM 1434 C C . PHE A 1 174 ? 12.832 -74.667 23.016 1.00 45.09 174 PHE A C 1
ATOM 1436 O O . PHE A 1 174 ? 13.095 -73.692 23.760 1.00 45.09 174 PHE A O 1
#

InterPro domains:
  IPR006578 MADF domain [PF10545] (12-102)
  IPR006578 MADF domain [PS51029] (11-107)
  IPR039353 Transcription factor Adf-1 [PTHR12243] (8-149)

Solvent-accessible surface area (backbone atoms only — not comparable to full-atom values): 11216 Å² total; per-residue (Å²): 130,88,76,74,77,90,66,65,64,67,61,52,46,52,57,48,64,76,36,46,38,78,75,35,80,88,40,76,49,38,78,36,67,65,57,31,52,51,53,50,51,51,51,47,38,70,79,32,81,58,43,89,77,47,55,72,72,54,43,48,53,51,50,52,52,54,53,50,51,51,50,53,53,52,51,53,50,55,56,69,67,62,75,62,88,92,60,77,88,75,81,78,60,93,61,43,82,78,48,50,76,54,50,73,61,56,60,61,62,73,76,67,86,75,83,89,86,83,85,82,88,82,78,86,79,85,70,81,82,67,82,57,64,66,48,55,56,47,51,55,54,48,53,54,50,52,53,58,49,56,61,51,51,65,69,61,66,75,74,73,78,81,77,70,70,77,73,71,74,76,80,78,85,130

Radius of gyration: 25.26 Å; Cα contacts (8 Å, |Δi|>4): 67; chains: 1; bounding box: 46×96×43 Å

pLDDT: mean 70.8, std 21.34, range [32.88, 95.0]

Foldseek 3Di:
DDPDQPFDPLLLLVLVLVQCLQQPPPDPSVVPPVSNVVSLVVSLCVRPVCLVVDDPVVVVVSSCSSVVVVVVLLVVQVVLPDDDPPDDNDDHDPCNVSCVSNVVRVVVVVVDPDDDDDDDDDDDPDDDDDPCVVVVVVVVVVVVVVVVVVVVVVVVVPPPPPPPPVVVVPPPDD